Protein AF-A0A7R9PHM0-F1 (afdb_monomer_lite)

Sequence (119 aa):
MAIGDYPIEYNPKVHGPYDPARFYGKPDTPFGQLKLNEIGSWLGRRNKSPSAVVGSISRAFWRWQHKYAQPKRTGVAPFFQVVACSMVLFYVMNYGKIRCGFIHDTTQGSIADKLYNEI

Structure (mmCIF, N/CA/C/O backbone):
data_AF-A0A7R9PHM0-F1
#
_entry.id   AF-A0A7R9PHM0-F1
#
loop_
_atom_site.group_PDB
_atom_site.id
_atom_site.type_symbol
_atom_site.label_atom_id
_atom_site.label_alt_id
_atom_site.label_comp_id
_atom_site.label_asym_id
_atom_site.label_entity_id
_atom_site.label_seq_id
_atom_site.pdbx_PDB_ins_code
_atom_site.Cartn_x
_atom_site.Cartn_y
_atom_site.Cartn_z
_atom_site.occupancy
_atom_site.B_iso_or_equiv
_atom_site.auth_seq_id
_atom_site.auth_comp_id
_atom_site.auth_asym_id
_atom_site.auth_atom_id
_atom_site.pdbx_PDB_model_num
ATOM 1 N N . MET A 1 1 ? 2.172 -9.726 20.292 1.00 62.84 1 MET A N 1
ATOM 2 C CA . MET A 1 1 ? 2.536 -10.102 18.914 1.00 62.84 1 MET A CA 1
ATOM 3 C C . MET A 1 1 ? 3.966 -9.670 18.680 1.00 62.84 1 MET A C 1
ATOM 5 O O . MET A 1 1 ? 4.206 -8.468 18.593 1.00 62.84 1 MET A O 1
ATOM 9 N N . ALA A 1 2 ? 4.907 -10.609 18.675 1.00 70.50 2 ALA A N 1
ATOM 10 C CA . ALA A 1 2 ? 6.271 -10.337 18.246 1.00 70.50 2 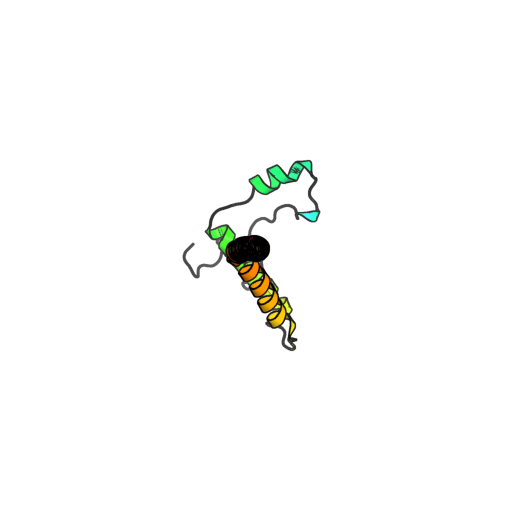ALA A CA 1
ATOM 11 C C . ALA A 1 2 ? 6.335 -10.275 16.710 1.00 70.50 2 ALA A C 1
ATOM 13 O O . ALA A 1 2 ? 5.408 -10.680 16.002 1.00 70.50 2 ALA A O 1
ATOM 14 N N . ILE A 1 3 ? 7.423 -9.716 16.183 1.00 70.06 3 ILE A N 1
ATOM 15 C CA . ILE A 1 3 ? 7.681 -9.701 14.741 1.00 70.06 3 ILE A CA 1
ATOM 16 C C . ILE A 1 3 ? 7.880 -11.151 14.284 1.00 70.06 3 ILE A C 1
ATOM 18 O O . ILE A 1 3 ? 8.765 -11.832 14.788 1.00 70.06 3 ILE A O 1
ATOM 22 N N . GLY A 1 4 ? 7.063 -11.606 13.333 1.00 72.75 4 GLY A N 1
ATOM 23 C CA . GLY A 1 4 ? 7.110 -12.973 12.802 1.00 72.75 4 GLY A CA 1
ATOM 24 C C . GLY A 1 4 ? 6.002 -13.895 13.316 1.00 72.75 4 GLY A C 1
ATOM 25 O O . GLY A 1 4 ? 5.769 -14.934 12.703 1.00 72.75 4 GLY A O 1
ATOM 26 N N . ASP A 1 5 ? 5.268 -13.501 14.362 1.00 80.69 5 ASP A N 1
ATOM 27 C CA . ASP A 1 5 ? 4.102 -14.259 14.820 1.00 80.69 5 ASP A CA 1
ATOM 28 C C . ASP A 1 5 ? 2.936 -14.138 13.828 1.00 80.69 5 ASP A C 1
ATOM 30 O O . ASP A 1 5 ? 2.670 -13.068 13.266 1.00 80.69 5 ASP A O 1
ATOM 34 N N . TYR A 1 6 ? 2.181 -15.227 13.664 1.00 82.25 6 TYR A N 1
ATOM 35 C CA . TYR A 1 6 ? 0.900 -15.178 12.962 1.00 82.25 6 TYR A CA 1
ATOM 36 C C . TYR A 1 6 ? -0.103 -14.303 13.718 1.00 82.25 6 TYR A C 1
ATOM 38 O O . TYR A 1 6 ? -0.087 -14.318 14.944 1.00 82.25 6 TYR A O 1
ATOM 46 N N . PRO A 1 7 ? -1.014 -13.588 13.028 1.00 82.25 7 PRO A N 1
ATOM 47 C CA . PRO A 1 7 ? -2.077 -12.821 13.675 1.00 82.25 7 PRO A CA 1
ATOM 48 C C . PRO A 1 7 ? -2.841 -13.674 14.690 1.00 82.25 7 PRO A C 1
ATOM 50 O O . PRO A 1 7 ? -3.115 -14.842 14.420 1.00 82.25 7 PRO A O 1
ATOM 53 N N . ILE A 1 8 ? -3.232 -13.097 15.827 1.00 82.94 8 ILE A N 1
ATOM 54 C CA . ILE A 1 8 ? -3.931 -13.850 16.880 1.00 82.94 8 ILE A CA 1
ATOM 55 C C . ILE A 1 8 ? -5.285 -14.395 16.403 1.00 82.94 8 ILE A C 1
ATOM 57 O O . ILE A 1 8 ? -5.783 -15.392 16.913 1.00 82.94 8 ILE A O 1
ATOM 61 N N . GLU A 1 9 ? -5.870 -13.756 15.389 1.00 85.44 9 GLU A N 1
ATOM 62 C CA . GLU A 1 9 ? -7.126 -14.157 14.768 1.00 85.44 9 GLU A CA 1
ATOM 63 C C . GLU A 1 9 ? -6.961 -15.304 13.756 1.00 85.44 9 GLU A C 1
ATOM 65 O O . GLU A 1 9 ? -7.955 -15.857 13.291 1.00 85.44 9 GLU A O 1
ATOM 70 N N . TYR A 1 10 ? -5.731 -15.672 13.384 1.00 87.44 10 TYR A N 1
ATOM 71 C CA . TYR A 1 10 ? -5.488 -16.740 12.420 1.00 87.44 10 TYR A CA 1
ATOM 72 C C . TYR A 1 10 ? -5.556 -18.123 13.079 1.00 87.44 10 TYR A C 1
ATOM 74 O O . TYR A 1 10 ? -4.716 -18.494 13.895 1.00 87.44 10 TYR A O 1
ATOM 82 N N . ASN A 1 11 ? -6.528 -18.929 12.649 1.00 88.69 11 ASN A N 1
ATOM 83 C CA . ASN A 1 11 ? -6.609 -20.352 12.954 1.00 88.69 11 ASN A CA 1
ATOM 84 C C . ASN A 1 11 ? -6.391 -21.212 11.686 1.00 88.69 11 ASN A C 1
ATOM 86 O O . ASN A 1 11 ? -7.258 -21.204 10.804 1.00 88.69 11 ASN A O 1
ATOM 90 N N . PRO A 1 12 ? -5.311 -22.017 11.599 1.00 88.19 12 PRO A N 1
ATOM 91 C CA . PRO A 1 12 ? -5.019 -22.841 1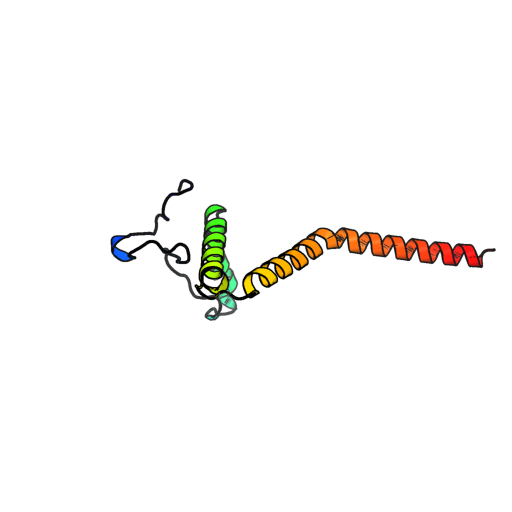0.420 1.00 88.19 12 PRO A CA 1
ATOM 92 C C . PRO A 1 12 ? -6.083 -23.914 10.148 1.00 88.19 12 PRO A C 1
ATOM 94 O O . PRO A 1 12 ? -6.300 -24.280 8.996 1.00 88.19 12 PRO A O 1
ATOM 97 N N . LYS A 1 13 ? -6.799 -24.395 11.179 1.00 88.31 13 LYS A N 1
ATOM 98 C CA . LYS A 1 13 ? -7.870 -25.394 11.011 1.00 88.31 13 LYS A CA 1
ATOM 99 C C . LYS A 1 13 ? -9.105 -24.824 10.309 1.00 88.31 13 LYS A C 1
ATOM 101 O O . LYS A 1 13 ? -9.819 -25.565 9.647 1.00 88.31 13 LYS A O 1
ATOM 106 N N . VAL A 1 14 ? -9.365 -23.526 10.474 1.00 88.25 14 VAL A N 1
ATOM 107 C CA . VAL A 1 14 ? -10.543 -22.846 9.906 1.00 88.25 14 VAL A CA 1
ATOM 108 C C . VAL A 1 14 ? -10.197 -22.157 8.590 1.00 88.25 14 VAL A C 1
ATOM 110 O O . VAL A 1 14 ? -11.011 -22.118 7.672 1.00 88.25 14 VAL A O 1
ATOM 113 N N . HIS A 1 15 ? -8.998 -21.584 8.491 1.00 86.31 15 HIS A N 1
ATOM 114 C CA . HIS A 1 15 ? -8.624 -20.720 7.376 1.00 86.31 15 HIS A CA 1
ATOM 115 C C . HIS A 1 15 ? -7.773 -21.392 6.298 1.00 86.31 15 HIS A C 1
ATOM 117 O O . HIS A 1 15 ? -7.610 -20.801 5.230 1.00 86.31 15 HIS A O 1
ATOM 123 N N . GLY A 1 16 ? -7.265 -22.601 6.546 1.00 90.44 16 GLY A N 1
ATOM 124 C CA . GLY A 1 16 ? -6.309 -23.252 5.656 1.00 90.44 16 GLY A CA 1
ATOM 125 C C . GLY A 1 16 ? -4.936 -22.571 5.711 1.00 90.44 16 GLY A C 1
ATOM 126 O O . GLY A 1 16 ? -4.598 -21.984 6.740 1.00 90.44 16 GLY A O 1
ATOM 127 N N . PRO A 1 17 ? -4.133 -22.651 4.633 1.00 90.06 17 PRO A N 1
ATOM 128 C CA . PRO A 1 17 ? -2.828 -22.002 4.562 1.00 90.06 17 PRO A CA 1
ATOM 129 C C . PRO A 1 17 ? -2.899 -20.495 4.824 1.00 90.06 17 PRO A C 1
ATOM 131 O O . PRO A 1 17 ? -3.865 -19.818 4.460 1.00 90.06 17 PRO A O 1
ATOM 134 N N . TYR A 1 18 ? -1.843 -19.964 5.434 1.00 88.81 18 TYR A N 1
ATOM 135 C CA . TYR A 1 18 ? -1.754 -18.542 5.727 1.00 88.81 18 TYR A CA 1
ATOM 136 C C . TYR A 1 18 ? -1.638 -17.715 4.438 1.00 88.81 18 TYR A C 1
ATOM 138 O O . TYR A 1 18 ? -0.764 -17.957 3.608 1.00 88.81 18 TYR A O 1
ATOM 146 N N . ASP A 1 19 ? -2.499 -16.708 4.308 1.00 89.50 19 ASP A N 1
ATOM 147 C CA . ASP A 1 19 ? -2.509 -15.709 3.245 1.00 89.50 19 ASP A CA 1
ATOM 148 C C . ASP A 1 19 ? -2.254 -14.322 3.860 1.00 89.50 19 ASP A C 1
ATOM 150 O O . ASP A 1 19 ? -3.126 -13.768 4.544 1.00 89.50 19 ASP A O 1
ATOM 154 N N . PRO A 1 20 ? -1.086 -13.712 3.598 1.00 90.00 20 PRO A N 1
ATOM 155 C CA . PRO A 1 20 ? -0.728 -12.421 4.166 1.00 90.00 20 PRO A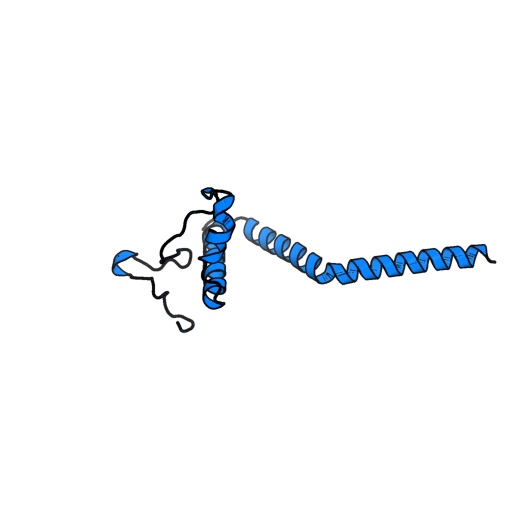 CA 1
ATOM 156 C C . PRO A 1 20 ? -1.533 -11.249 3.578 1.00 90.00 20 PRO A C 1
ATOM 158 O O . PRO A 1 20 ? -1.487 -10.148 4.125 1.00 90.00 20 PRO A O 1
ATOM 161 N N . ALA A 1 21 ? -2.290 -11.448 2.493 1.00 89.31 21 ALA A N 1
ATOM 162 C CA . ALA A 1 21 ? -3.205 -10.450 1.941 1.00 89.31 21 ALA A CA 1
ATOM 163 C C . ALA A 1 21 ? -4.583 -10.460 2.630 1.00 89.31 21 ALA A C 1
ATOM 165 O O . ALA A 1 21 ? -5.378 -9.526 2.452 1.00 89.31 21 ALA A O 1
ATOM 166 N N . ARG A 1 22 ? -4.900 -11.490 3.423 1.00 89.56 22 ARG A N 1
ATOM 167 C CA . ARG A 1 22 ? -6.218 -11.675 4.037 1.00 89.56 22 ARG A CA 1
ATOM 168 C C . ARG A 1 22 ? -6.307 -11.018 5.413 1.00 89.56 22 ARG A C 1
ATOM 170 O O . ARG A 1 22 ? -5.344 -10.939 6.168 1.00 89.56 22 ARG A O 1
ATOM 177 N N . PHE A 1 23 ? -7.490 -10.501 5.740 1.00 89.38 23 PHE A N 1
ATOM 178 C CA . PHE A 1 23 ? -7.811 -10.073 7.101 1.00 89.38 23 PHE A CA 1
ATOM 179 C C . PHE A 1 23 ? -8.579 -11.195 7.801 1.00 89.38 23 PHE A C 1
ATOM 181 O O . PHE A 1 23 ? -9.621 -11.614 7.301 1.00 89.38 23 PHE A O 1
ATOM 188 N N . TYR A 1 24 ? -8.041 -11.681 8.920 1.00 87.81 24 TYR A N 1
ATOM 189 C CA . TYR A 1 24 ? -8.598 -12.808 9.678 1.00 87.81 24 TYR A CA 1
ATOM 190 C C . TYR A 1 24 ? -9.539 -12.387 10.815 1.00 87.81 24 TYR A C 1
ATOM 192 O O . TYR A 1 24 ? -10.288 -13.210 11.326 1.00 87.81 24 TYR A O 1
ATOM 200 N N . GLY A 1 25 ? -9.543 -11.105 11.192 1.00 86.62 25 GLY A N 1
ATOM 201 C CA . GLY A 1 25 ? -10.470 -10.582 12.194 1.00 86.62 25 GLY A CA 1
ATOM 202 C C . GLY A 1 25 ? -11.893 -10.384 11.663 1.00 86.62 25 GLY A C 1
ATOM 203 O O . GLY A 1 25 ? -12.187 -10.597 10.486 1.00 86.62 25 GLY A O 1
ATOM 204 N N . LYS A 1 26 ? -12.783 -9.903 12.539 1.00 86.81 26 LYS A N 1
ATOM 205 C CA . LYS A 1 26 ? -14.170 -9.570 12.187 1.00 86.81 26 LYS A CA 1
ATOM 206 C C . LYS A 1 26 ? -14.204 -8.415 11.168 1.00 86.81 26 LYS A C 1
ATOM 208 O O . LYS A 1 26 ? -13.797 -7.307 11.526 1.00 86.81 26 LYS A O 1
ATOM 213 N N . PRO A 1 27 ? -14.682 -8.627 9.929 1.00 83.88 27 PRO A N 1
ATOM 214 C CA . PRO A 1 27 ? -14.831 -7.540 8.970 1.00 83.88 27 PRO A CA 1
ATOM 215 C C . PRO A 1 27 ? -15.919 -6.565 9.446 1.00 83.88 27 PRO A C 1
ATOM 217 O O . PRO A 1 27 ? -16.986 -6.986 9.890 1.00 83.88 27 PRO A O 1
ATOM 220 N N . ASP A 1 28 ? -15.646 -5.261 9.363 1.00 86.56 28 ASP A N 1
ATOM 221 C CA . ASP A 1 28 ? -16.679 -4.224 9.499 1.00 86.56 28 ASP A CA 1
ATOM 222 C C . ASP A 1 28 ? -17.353 -4.003 8.132 1.00 86.56 28 ASP A C 1
ATOM 224 O O . ASP A 1 28 ? -16.875 -4.455 7.088 1.00 86.56 28 ASP A O 1
ATOM 228 N N . THR A 1 29 ? -18.457 -3.271 8.152 1.00 89.12 29 THR A N 1
ATOM 229 C CA . THR A 1 29 ? -19.164 -2.754 6.980 1.00 89.12 29 THR A CA 1
ATOM 230 C C . THR A 1 29 ? -18.193 -2.128 5.961 1.00 89.12 29 THR A C 1
ATOM 232 O O . THR A 1 29 ? -17.385 -1.259 6.322 1.00 89.12 29 THR A O 1
ATOM 235 N N . PRO A 1 30 ? -18.225 -2.566 4.685 1.00 90.56 30 PRO A N 1
ATOM 236 C CA . PRO A 1 30 ? -17.440 -1.958 3.620 1.00 90.56 30 PRO A CA 1
ATOM 237 C C . PRO A 1 30 ? -17.744 -0.468 3.505 1.00 90.56 30 PRO A C 1
ATOM 239 O O . PRO A 1 30 ? -18.901 -0.064 3.578 1.00 90.56 30 PRO A O 1
ATOM 242 N N . PHE A 1 31 ? -16.716 0.348 3.264 1.00 90.44 31 PHE A N 1
ATOM 243 C CA . PHE A 1 31 ? -16.880 1.805 3.209 1.00 90.44 31 PHE A CA 1
ATOM 244 C C . PHE A 1 31 ? -17.941 2.253 2.187 1.00 90.44 31 PHE A C 1
ATOM 246 O O . PHE A 1 31 ? -18.705 3.169 2.460 1.00 90.44 31 PHE A O 1
ATOM 253 N N . GLY A 1 32 ? -18.045 1.562 1.046 1.00 92.00 32 GLY A N 1
ATOM 254 C CA . GLY A 1 32 ? -19.029 1.869 0.000 1.00 92.00 32 GLY A CA 1
ATOM 255 C C . GLY A 1 32 ? -20.485 1.520 0.337 1.00 92.00 32 GLY A C 1
ATOM 256 O O . GLY A 1 32 ? -21.367 1.853 -0.442 1.00 92.00 32 GLY A O 1
ATOM 257 N N . GLN A 1 33 ? -20.748 0.849 1.463 1.00 92.81 33 GLN A N 1
ATOM 258 C CA . GLN A 1 33 ? -22.100 0.491 1.917 1.00 92.81 33 GLN A CA 1
ATOM 259 C C . GLN A 1 33 ? -22.578 1.361 3.091 1.00 92.81 33 GLN A C 1
ATOM 261 O O . GLN A 1 33 ? -23.647 1.112 3.644 1.00 92.81 33 GLN A O 1
ATOM 266 N N . LEU A 1 34 ? -21.792 2.360 3.498 1.00 92.62 34 LEU A N 1
ATOM 267 C CA . LEU A 1 34 ? -22.115 3.212 4.638 1.00 92.62 34 LEU A CA 1
ATOM 268 C C . LEU A 1 34 ? -23.111 4.304 4.279 1.00 92.62 34 LEU A C 1
ATOM 270 O O . LEU A 1 34 ? -23.042 4.908 3.208 1.00 92.62 34 LEU A O 1
ATOM 274 N N . LYS A 1 35 ? -23.964 4.643 5.246 1.00 93.69 35 LYS A N 1
ATOM 275 C CA . LYS A 1 35 ? -24.708 5.903 5.216 1.00 93.69 35 LYS A CA 1
ATOM 276 C C . LYS A 1 35 ? -23.800 7.050 5.659 1.00 93.69 35 LYS A C 1
ATOM 278 O O . LYS A 1 35 ? -22.938 6.878 6.522 1.00 93.69 35 LYS A O 1
ATOM 283 N N . LEU A 1 36 ? -24.020 8.248 5.113 1.00 93.81 36 LEU A N 1
ATOM 284 C CA . LEU A 1 36 ? -23.193 9.427 5.417 1.00 93.81 36 LEU A CA 1
ATOM 285 C C . LEU A 1 36 ? -23.177 9.778 6.915 1.00 93.81 36 LEU A C 1
ATOM 287 O O . LEU A 1 36 ? -22.149 10.194 7.444 1.00 93.81 36 LEU A O 1
ATOM 291 N N . ASN A 1 37 ? -24.288 9.549 7.617 1.00 93.94 37 ASN A N 1
ATOM 292 C CA . ASN A 1 37 ? -24.406 9.783 9.058 1.00 93.94 37 ASN A CA 1
ATOM 293 C C . ASN A 1 37 ? -23.638 8.759 9.921 1.00 93.94 37 ASN A C 1
ATOM 295 O O . ASN A 1 37 ? -23.369 9.024 11.090 1.00 93.94 37 ASN A O 1
ATOM 299 N N . GLU A 1 38 ? -23.256 7.606 9.370 1.00 92.62 38 GLU A N 1
ATOM 300 C CA . GLU A 1 38 ? -22.559 6.533 10.090 1.00 92.62 38 GLU A CA 1
ATOM 301 C C . GLU A 1 38 ? -21.029 6.637 9.976 1.00 92.62 38 GLU A C 1
ATOM 303 O O . GLU A 1 38 ? -20.316 5.967 10.728 1.00 92.62 38 GLU A O 1
ATOM 308 N N . ILE A 1 39 ? -20.507 7.498 9.090 1.00 93.12 39 ILE A N 1
ATOM 309 C CA . ILE A 1 39 ? -19.068 7.621 8.788 1.00 93.12 39 ILE A CA 1
ATOM 310 C C . ILE A 1 39 ? -18.248 7.921 10.048 1.00 93.12 39 ILE A C 1
ATOM 312 O O . ILE A 1 39 ? -17.216 7.288 10.280 1.00 93.12 39 ILE A O 1
ATOM 316 N N . GLY A 1 40 ? -18.712 8.848 10.893 1.00 93.00 40 GLY A N 1
ATOM 317 C CA . GLY A 1 40 ? -18.010 9.214 12.127 1.00 93.00 40 GLY A CA 1
ATOM 318 C C . GLY A 1 40 ? -17.882 8.033 13.095 1.00 93.00 40 GLY A C 1
ATOM 319 O O . GLY A 1 40 ? -16.781 7.701 13.537 1.00 93.00 40 GLY A O 1
ATOM 320 N N . SER A 1 41 ? -18.992 7.334 13.355 1.00 92.56 41 SER A N 1
ATOM 321 C CA . SER A 1 41 ? -19.001 6.129 14.199 1.00 92.56 41 SER A CA 1
ATOM 322 C C . SER A 1 41 ? -18.141 5.014 13.596 1.00 92.56 41 SER A C 1
ATOM 324 O O . SER A 1 41 ? -17.354 4.377 14.296 1.00 92.56 41 SER A O 1
ATOM 326 N N . TRP A 1 42 ? -18.214 4.817 12.280 1.00 93.25 42 TRP A N 1
ATOM 327 C CA . TRP A 1 42 ? -17.430 3.820 11.554 1.00 93.25 42 TRP A CA 1
ATOM 328 C C . TRP A 1 42 ? -15.916 4.065 11.641 1.00 93.25 42 TRP A C 1
ATOM 330 O O . TRP A 1 42 ? -15.131 3.126 11.804 1.00 93.25 42 TRP A O 1
ATOM 340 N N . LEU A 1 43 ? -15.474 5.324 11.591 1.00 90.56 43 LEU A N 1
ATOM 341 C CA . LEU A 1 43 ? -14.075 5.683 11.845 1.00 90.56 43 LEU A CA 1
ATOM 342 C C . LEU A 1 43 ? -13.698 5.505 13.323 1.00 90.56 43 LEU A C 1
ATOM 344 O O . LEU A 1 43 ? -12.555 5.147 13.625 1.00 90.56 43 LEU A O 1
ATOM 348 N N . GLY A 1 44 ? -14.635 5.741 14.242 1.00 89.94 44 GLY A N 1
ATOM 349 C CA . GLY A 1 44 ? -14.449 5.581 15.686 1.00 89.94 44 GLY A CA 1
ATOM 350 C C . GLY A 1 44 ? -14.179 4.137 16.113 1.00 89.94 44 GLY A C 1
ATOM 351 O O . GLY A 1 44 ? -13.275 3.902 16.906 1.00 89.94 44 GLY A O 1
ATOM 352 N N . ARG A 1 45 ? -14.886 3.163 15.526 1.00 89.19 45 ARG A N 1
ATOM 353 C CA . ARG A 1 45 ? -14.760 1.731 15.869 1.00 89.19 45 ARG A CA 1
ATOM 354 C C . ARG A 1 45 ? -13.438 1.081 15.443 1.00 89.19 45 ARG A C 1
ATOM 356 O O . ARG A 1 45 ? -13.146 -0.040 15.853 1.00 89.19 45 ARG A O 1
ATOM 363 N N . ARG A 1 46 ? -12.631 1.744 14.607 1.00 87.88 46 ARG A N 1
ATOM 364 C CA . ARG A 1 46 ? -11.362 1.187 14.115 1.00 87.88 46 ARG A CA 1
ATOM 365 C C . ARG A 1 46 ? -10.279 1.201 15.177 1.00 87.88 46 ARG A C 1
ATOM 367 O O . ARG A 1 46 ? -10.034 2.220 15.818 1.00 87.88 46 ARG A O 1
ATOM 374 N N . ASN A 1 47 ? -9.538 0.100 15.243 1.00 86.44 47 ASN A N 1
ATOM 375 C CA . ASN A 1 47 ? -8.291 0.042 15.988 1.00 86.44 47 ASN A CA 1
ATOM 376 C C . ASN A 1 47 ? -7.225 0.920 15.298 1.00 86.44 47 ASN A C 1
ATOM 378 O O . ASN A 1 47 ? -6.839 0.652 14.161 1.00 86.44 47 ASN A O 1
ATOM 382 N N . LYS A 1 48 ? -6.766 1.966 15.995 1.00 87.88 48 LYS A N 1
ATOM 383 C CA . LYS A 1 48 ? -5.765 2.946 15.521 1.00 87.88 48 LYS A CA 1
ATOM 384 C C . LYS A 1 48 ? -4.367 2.682 16.089 1.00 87.88 48 LYS A C 1
ATOM 386 O O . LYS A 1 48 ? -3.490 3.533 15.982 1.00 87.88 48 LYS A O 1
ATOM 391 N N . SER A 1 49 ? -4.157 1.529 16.726 1.00 89.12 49 SER A N 1
ATOM 392 C CA . SER A 1 49 ? -2.838 1.151 17.232 1.00 89.12 49 SER A CA 1
ATOM 393 C C . SER A 1 49 ? -1.804 1.104 16.094 1.00 89.12 49 SER A C 1
ATOM 395 O O . SER A 1 49 ? -2.140 0.693 14.977 1.00 89.12 49 SER A O 1
ATOM 397 N N . PRO A 1 50 ? -0.532 1.459 16.355 1.00 86.69 50 PRO A N 1
ATOM 398 C CA . PRO A 1 50 ? 0.521 1.409 15.339 1.00 86.69 50 PRO A CA 1
ATOM 399 C C . PRO A 1 50 ? 0.659 0.026 14.686 1.00 86.69 50 PRO A C 1
ATOM 401 O O . PRO A 1 50 ? 0.815 -0.079 13.471 1.00 86.69 50 PRO A O 1
ATOM 404 N N . SER A 1 51 ? 0.509 -1.048 15.470 1.00 86.12 51 SER A N 1
ATOM 405 C CA . SER A 1 51 ? 0.531 -2.427 14.966 1.00 86.12 51 SER A CA 1
ATOM 406 C C . SER A 1 51 ? -0.612 -2.709 13.980 1.00 86.12 51 SER A C 1
ATOM 408 O O . SER A 1 51 ? -0.382 -3.299 12.922 1.00 86.12 51 SER A O 1
ATOM 410 N N . ALA A 1 52 ? -1.829 -2.226 14.260 1.00 85.31 52 ALA A N 1
ATOM 411 C CA . ALA A 1 52 ? -2.963 -2.379 13.349 1.00 85.31 52 ALA A CA 1
ATOM 412 C C . ALA A 1 52 ? -2.744 -1.630 12.023 1.00 85.31 52 ALA A C 1
ATOM 414 O O . ALA A 1 52 ? -3.076 -2.161 10.957 1.00 85.31 52 ALA A O 1
ATOM 415 N N . VAL A 1 53 ? -2.139 -0.437 12.078 1.00 89.62 53 VAL A N 1
ATOM 416 C CA . VAL A 1 53 ? -1.785 0.353 10.888 1.00 89.62 53 VAL A CA 1
ATOM 417 C C . VAL A 1 53 ? -0.748 -0.385 10.046 1.00 89.62 53 VAL A C 1
ATOM 419 O O . VAL A 1 53 ? -1.003 -0.639 8.867 1.00 89.62 53 VAL A O 1
ATOM 422 N N . VAL A 1 54 ? 0.365 -0.820 10.642 1.00 89.25 54 VAL A N 1
ATOM 423 C CA . VAL A 1 54 ? 1.416 -1.577 9.938 1.00 89.25 54 VAL A CA 1
ATOM 424 C C . VAL A 1 54 ? 0.853 -2.862 9.328 1.00 89.25 54 VAL A C 1
ATOM 426 O O . VAL A 1 54 ? 1.099 -3.154 8.158 1.00 89.25 54 VAL A O 1
ATOM 429 N N . GLY A 1 55 ? 0.014 -3.595 10.065 1.00 88.62 55 GLY A N 1
ATOM 430 C CA . GLY A 1 55 ? -0.660 -4.785 9.549 1.00 88.62 55 GLY A CA 1
ATOM 431 C C . GLY A 1 55 ? -1.582 -4.486 8.361 1.00 88.62 55 GLY A C 1
ATOM 432 O O . GLY A 1 55 ? -1.667 -5.283 7.427 1.00 88.62 55 GLY A O 1
ATOM 433 N N . SER A 1 56 ? -2.262 -3.335 8.353 1.00 89.62 56 SER A N 1
ATOM 434 C CA . SER A 1 56 ? -3.108 -2.925 7.224 1.00 89.62 56 SER A CA 1
ATOM 435 C C . SER A 1 56 ? -2.298 -2.586 5.970 1.00 89.62 56 SER A C 1
ATOM 437 O O . SER A 1 56 ? -2.677 -3.020 4.880 1.00 89.62 56 SER A O 1
ATOM 439 N N . ILE A 1 57 ? -1.159 -1.904 6.138 1.00 91.81 57 ILE A N 1
ATOM 440 C CA . ILE A 1 57 ? -0.223 -1.575 5.057 1.00 91.81 57 ILE A CA 1
ATOM 441 C C . ILE A 1 57 ? 0.389 -2.858 4.493 1.00 91.81 57 ILE A C 1
ATOM 443 O O . ILE A 1 57 ? 0.381 -3.048 3.281 1.00 91.81 57 ILE A O 1
ATOM 447 N N . SER A 1 58 ? 0.828 -3.778 5.357 1.00 91.06 58 SER A N 1
ATOM 448 C CA . SER A 1 58 ? 1.368 -5.080 4.949 1.00 91.06 58 SER A CA 1
ATOM 449 C C . SER A 1 58 ? 0.364 -5.868 4.100 1.00 91.06 58 SER A C 1
ATOM 451 O O . SER A 1 58 ? 0.682 -6.294 2.992 1.00 91.06 58 SER A O 1
ATOM 453 N N . ARG A 1 59 ? -0.900 -5.973 4.536 1.00 91.94 59 ARG A N 1
ATOM 454 C CA . ARG A 1 59 ? -1.946 -6.636 3.735 1.00 91.94 59 ARG A CA 1
ATOM 455 C C . ARG A 1 59 ? -2.183 -5.944 2.392 1.00 91.94 59 ARG A C 1
ATOM 457 O O . ARG A 1 59 ? -2.408 -6.615 1.389 1.00 91.94 59 ARG A O 1
ATOM 464 N N . ALA A 1 60 ? -2.183 -4.611 2.359 1.00 93.31 60 ALA A N 1
ATOM 465 C CA . ALA A 1 60 ? -2.330 -3.859 1.114 1.00 93.31 60 ALA A CA 1
ATOM 466 C C . ALA A 1 60 ? -1.152 -4.113 0.159 1.00 93.31 60 ALA A C 1
ATOM 468 O O . ALA A 1 60 ? -1.377 -4.339 -1.030 1.00 93.31 60 ALA A O 1
ATOM 469 N N . PHE A 1 61 ? 0.069 -4.169 0.692 1.00 93.69 61 PHE A N 1
ATOM 470 C CA . PHE A 1 61 ? 1.271 -4.527 -0.052 1.00 93.69 61 PHE A CA 1
ATOM 471 C C . PHE A 1 61 ? 1.156 -5.926 -0.664 1.00 93.69 61 PHE A C 1
ATOM 473 O O . PHE A 1 61 ? 1.345 -6.072 -1.867 1.00 93.69 61 PHE A O 1
ATOM 480 N N . TRP A 1 62 ? 0.740 -6.938 0.102 1.00 94.19 62 TRP A N 1
ATOM 481 C CA . TRP A 1 62 ? 0.556 -8.293 -0.434 1.00 94.19 62 TRP A CA 1
ATOM 482 C C . TRP A 1 62 ? -0.543 -8.380 -1.499 1.00 94.19 62 TRP A C 1
ATOM 484 O O . TRP A 1 62 ? -0.363 -9.057 -2.508 1.00 94.19 62 TRP A O 1
ATOM 494 N N . ARG A 1 63 ? -1.650 -7.637 -1.356 1.00 94.19 63 ARG A N 1
ATOM 495 C CA . ARG A 1 63 ? -2.674 -7.541 -2.419 1.00 94.19 63 ARG A CA 1
ATOM 496 C C . ARG A 1 63 ? -2.119 -6.929 -3.702 1.00 94.19 63 ARG A C 1
ATOM 498 O O . ARG A 1 63 ? -2.448 -7.390 -4.792 1.00 94.19 63 ARG A O 1
ATOM 505 N N . TRP A 1 64 ? -1.300 -5.890 -3.574 1.00 94.62 64 TRP A N 1
ATOM 506 C CA . TRP A 1 64 ? -0.643 -5.248 -4.706 1.00 94.62 64 TRP A CA 1
ATOM 507 C C . TRP A 1 64 ? 0.370 -6.188 -5.375 1.00 94.62 64 TRP A C 1
ATOM 509 O O . TRP A 1 64 ? 0.327 -6.353 -6.593 1.00 94.62 64 TRP A O 1
ATOM 519 N N . GLN A 1 65 ? 1.190 -6.881 -4.582 1.00 93.31 65 GLN A N 1
ATOM 520 C CA . GLN A 1 65 ? 2.160 -7.871 -5.054 1.00 93.31 65 GLN A CA 1
ATOM 521 C C . GLN A 1 65 ? 1.482 -9.009 -5.824 1.00 93.31 65 GLN A C 1
ATOM 523 O O . GLN A 1 65 ? 1.860 -9.273 -6.966 1.00 93.31 65 GLN A O 1
ATOM 528 N N . HIS A 1 66 ? 0.436 -9.623 -5.256 1.00 91.88 66 HIS A N 1
ATOM 529 C CA . HIS A 1 66 ? -0.323 -10.689 -5.916 1.00 91.88 66 HIS A CA 1
ATOM 530 C C . HIS A 1 66 ? -0.953 -10.228 -7.238 1.00 91.88 66 HIS A C 1
ATOM 532 O O . HIS A 1 66 ? -1.069 -11.020 -8.170 1.00 91.88 66 HIS A O 1
ATOM 538 N N . LYS A 1 67 ? -1.353 -8.953 -7.338 1.00 91.56 67 LYS A N 1
ATOM 539 C CA . LYS A 1 67 ? -2.016 -8.413 -8.530 1.00 91.56 67 LYS A CA 1
ATOM 540 C C . LYS A 1 67 ? -1.045 -7.976 -9.626 1.00 91.56 67 LYS A C 1
ATOM 542 O O . LYS A 1 67 ? -1.354 -8.166 -10.799 1.00 91.56 67 LYS A O 1
ATOM 547 N N . TYR A 1 68 ? 0.079 -7.360 -9.266 1.00 91.88 68 TYR A N 1
ATOM 548 C CA . TYR A 1 68 ? 0.923 -6.655 -10.234 1.00 91.88 68 TYR A CA 1
ATOM 549 C C . TYR A 1 68 ? 2.370 -7.132 -10.302 1.00 91.88 68 TYR A C 1
ATOM 551 O O . TYR A 1 68 ? 2.983 -6.897 -11.332 1.00 91.88 68 TYR A O 1
ATOM 559 N N . ALA A 1 69 ? 2.923 -7.774 -9.271 1.00 90.44 69 ALA A N 1
ATOM 560 C CA . ALA A 1 69 ? 4.347 -8.132 -9.239 1.00 90.44 69 ALA A CA 1
ATOM 561 C C . ALA A 1 69 ? 4.59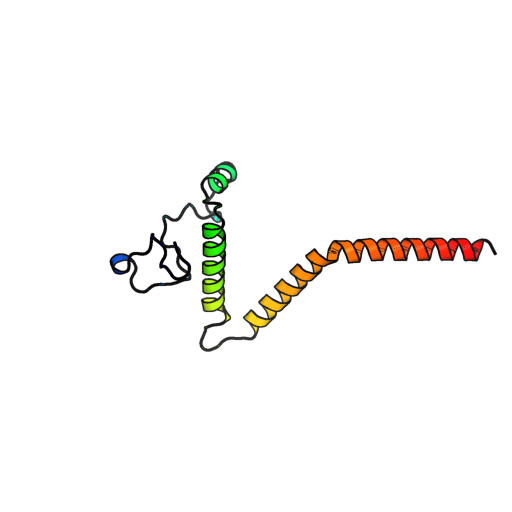6 -9.641 -9.388 1.00 90.44 69 ALA A C 1
ATOM 563 O O . ALA A 1 69 ? 5.411 -10.063 -10.204 1.00 90.44 69 ALA A O 1
ATOM 564 N N . GLN A 1 70 ? 3.872 -10.453 -8.617 1.00 90.38 70 GLN A N 1
ATOM 565 C CA . GLN A 1 70 ? 4.025 -11.908 -8.547 1.00 90.38 70 GLN A CA 1
ATOM 566 C C . GLN A 1 70 ? 3.318 -12.738 -9.642 1.00 90.38 70 GLN A C 1
ATOM 568 O O . GLN A 1 70 ? 3.604 -13.937 -9.708 1.00 90.38 70 GLN A O 1
ATOM 573 N N . PRO A 1 71 ? 2.420 -12.209 -10.506 1.00 92.62 71 PRO A N 1
ATOM 574 C CA . PRO A 1 71 ? 1.918 -12.989 -11.634 1.00 92.62 71 PRO A CA 1
ATOM 575 C C . PRO A 1 71 ? 3.048 -13.540 -12.519 1.00 92.62 71 PRO A C 1
ATOM 577 O O . PRO A 1 71 ? 4.046 -12.879 -12.780 1.00 92.62 71 PRO A O 1
ATOM 580 N N . LYS A 1 72 ? 2.881 -14.754 -13.057 1.00 88.69 72 LYS A N 1
ATOM 581 C CA . LYS A 1 72 ? 3.904 -15.395 -13.913 1.00 88.69 72 LYS A CA 1
ATOM 582 C C . LYS A 1 72 ? 4.238 -14.583 -15.175 1.00 88.69 72 LYS A C 1
ATOM 584 O O . LYS A 1 72 ? 5.318 -14.727 -15.737 1.00 88.69 72 LYS A O 1
ATOM 589 N N . ARG A 1 73 ? 3.295 -13.763 -15.643 1.00 88.31 73 ARG A N 1
ATOM 590 C CA . ARG A 1 73 ? 3.437 -12.867 -16.798 1.00 88.31 73 ARG A CA 1
ATOM 591 C C . ARG A 1 73 ? 3.154 -11.434 -16.359 1.00 88.31 73 ARG A C 1
ATOM 593 O O . ARG A 1 73 ? 2.075 -10.902 -16.605 1.00 88.31 73 ARG A O 1
ATOM 600 N N . THR A 1 74 ? 4.112 -10.850 -15.656 1.00 86.38 74 THR A N 1
ATOM 601 C CA . THR A 1 74 ? 4.034 -9.475 -15.160 1.00 86.38 74 THR A CA 1
ATOM 602 C C . THR A 1 74 ? 4.414 -8.477 -16.254 1.00 86.38 74 THR A C 1
ATOM 604 O O . THR A 1 74 ? 5.372 -8.686 -16.995 1.00 86.38 74 THR A O 1
ATOM 607 N N . GLY A 1 75 ? 3.646 -7.391 -16.367 1.00 88.06 75 GLY A N 1
ATOM 608 C CA . GLY A 1 75 ? 3.981 -6.247 -17.219 1.00 88.06 75 GLY A CA 1
ATOM 609 C C . GLY A 1 75 ? 4.824 -5.200 -16.484 1.00 88.06 75 GLY A C 1
ATOM 610 O O . GLY A 1 75 ? 5.186 -5.368 -15.328 1.00 88.06 75 GLY A O 1
ATOM 611 N N . VAL A 1 76 ? 5.071 -4.059 -17.126 1.00 92.75 76 VAL A N 1
ATOM 612 C CA . VAL A 1 76 ? 5.818 -2.921 -16.541 1.00 92.75 76 VAL A CA 1
ATOM 613 C C . VAL A 1 76 ? 5.008 -2.088 -15.530 1.00 92.75 76 VAL A C 1
ATOM 615 O O . VAL A 1 76 ? 5.520 -1.145 -14.932 1.00 92.75 76 VAL A O 1
ATOM 618 N N . ALA A 1 77 ? 3.736 -2.432 -15.308 1.00 92.38 77 ALA A N 1
ATOM 619 C CA . ALA A 1 77 ? 2.816 -1.711 -14.428 1.00 92.38 77 ALA A CA 1
ATOM 620 C C . ALA A 1 77 ? 3.314 -1.472 -12.983 1.00 92.38 77 ALA A C 1
ATOM 622 O O . ALA A 1 77 ? 3.230 -0.323 -12.543 1.00 92.38 77 ALA A O 1
ATOM 623 N N . PRO A 1 78 ? 3.832 -2.466 -12.224 1.00 93.06 78 PRO A N 1
ATOM 624 C CA . PRO A 1 78 ? 4.269 -2.227 -10.845 1.00 93.06 78 PRO A CA 1
ATOM 625 C C . PRO A 1 78 ? 5.417 -1.212 -10.770 1.00 93.06 78 PRO A C 1
ATOM 627 O O . PRO 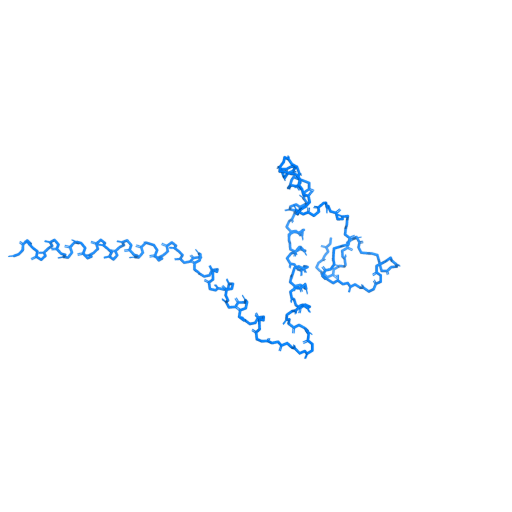A 1 78 ? 5.463 -0.414 -9.838 1.00 93.06 78 PRO A O 1
ATOM 630 N N . PHE A 1 79 ? 6.296 -1.184 -11.777 1.00 92.38 79 PHE A N 1
ATOM 631 C CA . PHE A 1 79 ? 7.394 -0.224 -11.855 1.00 92.38 79 PHE A CA 1
ATOM 632 C C . PHE A 1 79 ? 6.871 1.212 -11.972 1.00 92.38 79 PHE A C 1
ATOM 634 O O . PHE A 1 79 ? 7.188 2.057 -11.136 1.00 92.38 79 PHE A O 1
ATOM 641 N N . PHE A 1 80 ? 6.001 1.481 -12.950 1.00 95.56 80 PHE A N 1
ATOM 642 C CA . PHE A 1 80 ? 5.438 2.821 -13.138 1.00 95.56 80 PHE A CA 1
ATOM 643 C C . PHE A 1 80 ? 4.569 3.278 -11.964 1.00 95.56 80 PHE A C 1
ATOM 645 O O . PHE A 1 80 ? 4.561 4.463 -11.645 1.00 95.56 80 PHE A O 1
ATOM 652 N N . GLN A 1 81 ? 3.870 2.360 -11.291 1.00 94.19 81 GLN A N 1
ATOM 653 C CA . GLN A 1 81 ? 3.091 2.691 -10.096 1.00 94.19 81 GLN A CA 1
ATOM 654 C C . GLN A 1 81 ? 3.989 3.180 -8.953 1.00 94.19 81 GLN A C 1
ATOM 656 O O . GLN A 1 81 ? 3.685 4.202 -8.341 1.00 94.19 81 GLN A O 1
ATOM 661 N N . VAL A 1 82 ? 5.116 2.505 -8.701 1.00 94.50 82 VAL A N 1
ATOM 662 C CA . VAL A 1 82 ? 6.088 2.946 -7.689 1.00 94.50 82 VAL A CA 1
ATOM 663 C C . VAL A 1 82 ? 6.700 4.290 -8.076 1.00 94.50 82 VAL A C 1
ATOM 665 O O . VAL A 1 82 ? 6.709 5.197 -7.249 1.00 94.50 82 VAL A O 1
ATOM 668 N N . VAL A 1 83 ? 7.127 4.458 -9.334 1.00 96.69 83 VAL A N 1
ATOM 669 C CA . VAL A 1 83 ? 7.688 5.728 -9.830 1.00 96.69 83 VAL A CA 1
ATOM 670 C C . VAL A 1 83 ? 6.692 6.876 -9.656 1.00 96.69 83 VAL A C 1
ATOM 672 O O . VAL A 1 83 ? 7.046 7.906 -9.086 1.00 96.69 83 VAL A O 1
ATOM 675 N N . ALA A 1 84 ? 5.437 6.698 -10.073 1.00 96.38 84 ALA A N 1
ATOM 676 C CA . ALA A 1 84 ? 4.402 7.718 -9.932 1.00 96.38 84 ALA A CA 1
ATOM 677 C C . ALA A 1 84 ? 4.138 8.070 -8.457 1.00 96.38 84 ALA A C 1
ATOM 679 O O . ALA A 1 84 ? 4.070 9.249 -8.106 1.00 96.38 84 ALA A O 1
ATOM 680 N N . CYS A 1 85 ? 4.052 7.071 -7.571 1.00 94.62 85 CYS A N 1
ATOM 681 C CA . CYS A 1 85 ? 3.920 7.308 -6.132 1.00 94.62 85 CYS A CA 1
ATOM 682 C C . CYS A 1 85 ? 5.123 8.071 -5.560 1.00 94.62 85 CYS A C 1
ATOM 684 O O . CYS A 1 85 ? 4.934 8.997 -4.771 1.00 94.62 85 CYS A O 1
ATOM 686 N N . SER A 1 86 ? 6.347 7.730 -5.974 1.00 95.50 86 SER A N 1
ATOM 687 C CA . SER A 1 86 ? 7.559 8.443 -5.568 1.00 95.50 86 SER A CA 1
ATOM 688 C C . SER A 1 86 ? 7.552 9.892 -6.051 1.00 95.50 86 SER A C 1
ATOM 690 O O . SER A 1 86 ? 7.831 10.783 -5.255 1.00 95.50 86 SER A O 1
ATOM 692 N N . MET A 1 87 ? 7.178 10.155 -7.308 1.00 96.00 87 MET A N 1
ATOM 693 C CA . MET A 1 87 ? 7.075 11.517 -7.849 1.00 96.00 87 MET A CA 1
ATOM 694 C C . MET A 1 87 ? 6.123 12.383 -7.017 1.00 96.00 87 MET A C 1
ATOM 696 O O . MET A 1 87 ? 6.487 13.492 -6.628 1.00 96.00 87 MET A O 1
ATOM 700 N N . VAL A 1 88 ? 4.935 11.864 -6.690 1.00 96.00 88 VAL A N 1
ATOM 701 C CA . VAL A 1 88 ? 3.954 12.574 -5.852 1.00 96.00 88 VAL A CA 1
ATOM 702 C C . VAL A 1 88 ? 4.502 12.814 -4.445 1.00 96.00 88 VAL A C 1
ATOM 704 O O . VAL A 1 88 ? 4.422 13.930 -3.936 1.00 96.00 88 VAL A O 1
ATOM 707 N N . LEU A 1 89 ? 5.100 11.797 -3.822 1.00 95.12 89 LEU A N 1
ATOM 708 C CA . LEU A 1 89 ? 5.679 11.909 -2.484 1.00 95.12 89 LEU A CA 1
ATOM 709 C C . LEU A 1 89 ? 6.794 12.966 -2.436 1.00 95.12 89 LEU A C 1
ATOM 711 O O . LEU A 1 89 ? 6.778 13.843 -1.570 1.00 95.12 89 LEU A O 1
ATOM 715 N N . PHE A 1 90 ? 7.732 12.934 -3.384 1.00 95.31 90 PHE A N 1
ATOM 716 C CA . PHE A 1 90 ? 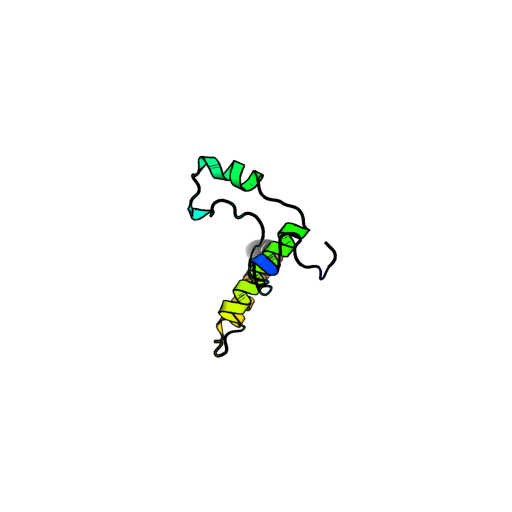8.805 13.923 -3.466 1.00 95.31 90 PHE A CA 1
ATOM 717 C C . PHE A 1 90 ? 8.286 15.321 -3.784 1.00 95.31 90 PHE A C 1
ATOM 719 O O . PHE A 1 90 ? 8.809 16.284 -3.224 1.00 95.31 90 PHE A O 1
ATOM 726 N N . TYR A 1 91 ? 7.253 15.452 -4.616 1.00 93.94 91 TYR A N 1
ATOM 727 C CA . TYR A 1 91 ? 6.612 16.739 -4.867 1.00 93.94 91 TYR A CA 1
ATOM 728 C C . TYR A 1 91 ? 6.039 17.332 -3.577 1.00 93.94 91 TYR A C 1
ATOM 730 O O . TYR A 1 91 ? 6.353 18.469 -3.238 1.00 93.94 91 TYR A O 1
ATOM 738 N N . VAL A 1 92 ? 5.271 16.550 -2.811 1.00 94.25 92 VAL A N 1
ATOM 739 C CA . VAL A 1 92 ? 4.666 17.010 -1.550 1.00 94.25 92 VAL A CA 1
ATOM 740 C C . VAL A 1 92 ? 5.736 17.391 -0.524 1.00 94.25 92 VAL A C 1
ATOM 742 O O . VAL A 1 92 ? 5.648 18.460 0.075 1.00 94.25 92 VAL A O 1
ATOM 745 N N . MET A 1 93 ? 6.782 16.575 -0.357 1.00 93.56 93 MET A N 1
ATOM 746 C CA . MET A 1 93 ? 7.875 16.881 0.578 1.00 93.56 93 MET A CA 1
ATOM 747 C C . MET A 1 93 ? 8.667 18.135 0.183 1.00 93.56 93 MET A C 1
ATOM 749 O O . MET A 1 93 ? 9.137 18.867 1.052 1.00 93.56 93 MET A O 1
ATOM 753 N N . ASN A 1 94 ? 8.824 18.398 -1.117 1.00 92.75 94 ASN A N 1
ATOM 754 C CA . ASN A 1 94 ? 9.572 19.555 -1.613 1.00 92.75 94 ASN A CA 1
ATOM 755 C C . ASN A 1 94 ? 8.690 20.773 -1.922 1.00 92.75 94 ASN A C 1
ATOM 757 O O . ASN A 1 94 ? 9.223 21.830 -2.260 1.00 92.75 94 ASN A O 1
ATOM 761 N N . TYR A 1 95 ? 7.369 20.674 -1.753 1.00 89.19 95 TYR A N 1
ATOM 762 C CA . TYR A 1 95 ? 6.425 21.733 -2.109 1.00 89.19 95 TYR A CA 1
ATOM 763 C C . TYR A 1 95 ? 6.753 23.070 -1.427 1.00 89.19 95 TYR A C 1
ATOM 765 O O . TYR A 1 95 ? 6.727 24.120 -2.068 1.00 89.19 95 TYR A O 1
ATOM 773 N N . GLY A 1 96 ? 7.152 23.040 -0.150 1.00 87.31 96 GLY A N 1
ATOM 774 C CA . GLY A 1 96 ? 7.550 24.244 0.589 1.00 87.31 96 GLY A CA 1
ATOM 775 C C . GLY A 1 96 ? 8.778 24.950 0.002 1.00 87.31 96 GLY A C 1
ATOM 776 O O . GLY A 1 96 ? 8.795 26.175 -0.092 1.00 87.31 96 GLY A O 1
ATOM 777 N N . LYS A 1 97 ? 9.781 24.189 -0.457 1.00 84.62 97 LYS A N 1
ATOM 778 C CA . LYS A 1 97 ? 11.000 24.737 -1.078 1.00 84.62 97 LYS A CA 1
ATOM 779 C C . LYS A 1 97 ? 10.707 25.330 -2.450 1.00 84.62 97 LYS A C 1
ATOM 781 O O . LYS A 1 97 ? 11.164 26.427 -2.740 1.00 84.62 97 LYS A O 1
ATOM 786 N N . ILE A 1 98 ? 9.907 24.632 -3.256 1.00 84.81 98 ILE A N 1
ATOM 787 C CA . ILE A 1 98 ? 9.514 25.087 -4.595 1.00 84.81 98 ILE A CA 1
ATOM 788 C C . ILE A 1 98 ? 8.705 26.385 -4.491 1.00 84.81 98 ILE A C 1
ATOM 790 O O . ILE A 1 98 ? 8.975 27.335 -5.214 1.00 84.81 98 ILE A O 1
ATOM 794 N N . ARG A 1 99 ? 7.761 26.468 -3.544 1.00 79.00 99 ARG A N 1
ATOM 795 C CA . ARG A 1 99 ? 6.958 27.678 -3.323 1.00 79.00 99 ARG A CA 1
ATOM 796 C C . ARG A 1 99 ? 7.786 28.856 -2.800 1.00 79.00 99 ARG A C 1
ATOM 798 O O . ARG A 1 99 ? 7.573 29.978 -3.242 1.00 79.00 99 ARG A O 1
ATOM 805 N N . CYS A 1 100 ? 8.703 28.620 -1.861 1.00 68.06 100 CYS A N 1
ATOM 806 C CA . CYS A 1 100 ? 9.543 29.677 -1.288 1.00 68.06 100 CYS A CA 1
ATOM 807 C C . CYS A 1 100 ? 10.592 30.191 -2.288 1.00 68.06 100 CYS A C 1
ATOM 809 O O . CYS A 1 100 ? 10.735 31.400 -2.445 1.00 68.06 100 CYS A O 1
ATOM 811 N N . GLY A 1 101 ? 11.260 29.288 -3.016 1.00 73.44 101 GLY A N 1
ATOM 812 C CA . GLY A 1 101 ? 12.188 29.656 -4.090 1.00 73.44 101 GLY A CA 1
ATOM 813 C C . GLY A 1 101 ? 11.492 30.447 -5.196 1.00 73.44 101 GLY A C 1
ATOM 814 O O . GLY A 1 101 ? 11.984 31.491 -5.601 1.00 73.44 101 GLY A O 1
ATOM 815 N N . PHE A 1 102 ? 10.283 30.029 -5.583 1.00 71.62 102 PHE A N 1
ATOM 816 C CA . PHE A 1 102 ? 9.474 30.769 -6.550 1.00 71.62 102 PHE A CA 1
ATOM 817 C C . PHE A 1 102 ? 9.155 32.200 -6.084 1.00 71.62 102 PHE A C 1
ATOM 819 O O . PHE A 1 102 ? 9.282 33.140 -6.861 1.00 71.62 102 PHE A O 1
ATOM 826 N N . ILE A 1 103 ? 8.788 32.394 -4.810 1.00 70.69 103 ILE A N 1
ATOM 827 C CA . ILE A 1 103 ? 8.535 33.737 -4.261 1.00 70.69 103 ILE A CA 1
ATOM 828 C C . ILE A 1 103 ? 9.819 34.576 -4.262 1.00 70.69 103 ILE A C 1
ATOM 830 O O . ILE A 1 103 ? 9.792 35.718 -4.713 1.00 70.69 103 ILE A O 1
ATOM 834 N N . HIS A 1 104 ? 10.943 34.016 -3.812 1.00 70.19 104 HIS A N 1
ATOM 835 C CA . HIS A 1 104 ? 12.221 34.725 -3.780 1.00 70.19 104 HIS A CA 1
ATOM 836 C C . HIS A 1 104 ? 12.667 35.186 -5.180 1.00 70.19 104 HIS A C 1
ATOM 838 O O . HIS A 1 104 ? 13.012 36.358 -5.354 1.00 70.19 104 HIS A O 1
ATOM 844 N N . ASP A 1 105 ? 12.554 34.324 -6.193 1.00 69.06 105 ASP A N 1
ATOM 845 C CA . ASP A 1 105 ? 12.893 34.666 -7.581 1.00 69.06 105 ASP A CA 1
ATOM 846 C C . ASP A 1 105 ? 11.964 35.750 -8.146 1.00 69.06 105 ASP A C 1
ATOM 848 O O . ASP A 1 105 ? 12.432 36.709 -8.763 1.00 69.06 105 ASP A O 1
ATOM 852 N N . THR A 1 106 ? 10.656 35.680 -7.866 1.00 71.31 106 THR A N 1
ATOM 853 C CA . THR A 1 106 ? 9.726 36.752 -8.272 1.00 71.31 106 THR A CA 1
ATOM 854 C C . THR A 1 106 ? 10.028 38.089 -7.590 1.00 71.31 106 THR A C 1
ATOM 856 O O . THR A 1 106 ? 9.888 39.142 -8.212 1.00 71.31 106 THR A O 1
ATOM 859 N N . THR A 1 107 ? 10.490 38.077 -6.334 1.00 69.19 107 THR A N 1
ATOM 860 C CA . THR A 1 107 ? 10.876 39.310 -5.635 1.00 69.19 107 THR A CA 1
ATOM 861 C C . THR A 1 107 ? 12.192 39.893 -6.147 1.00 69.19 107 THR A C 1
ATOM 863 O O . THR A 1 107 ? 12.278 41.110 -6.294 1.00 69.19 107 THR A O 1
ATOM 866 N N . GLN A 1 108 ? 13.191 39.066 -6.481 1.00 70.31 108 GLN A N 1
ATOM 867 C CA . GLN A 1 108 ? 14.452 39.549 -7.055 1.00 70.31 108 GLN A CA 1
ATOM 868 C C . GLN A 1 108 ? 14.261 40.135 -8.456 1.00 70.31 108 GLN A C 1
ATOM 870 O O . GLN A 1 108 ? 14.798 41.207 -8.725 1.00 70.31 108 GLN A O 1
ATOM 875 N N . GLY A 1 109 ? 13.448 39.497 -9.307 1.00 71.06 109 GLY A N 1
ATOM 876 C CA . GLY A 1 109 ? 13.092 40.048 -10.619 1.00 71.06 109 GLY A CA 1
ATOM 877 C C . GLY A 1 109 ? 12.421 41.420 -10.504 1.00 71.06 109 GLY A C 1
ATOM 878 O O . GLY A 1 109 ? 12.866 42.381 -11.120 1.00 71.06 109 GLY A O 1
ATOM 879 N N . SER A 1 110 ? 11.437 41.560 -9.607 1.00 74.69 110 SER A N 1
ATOM 880 C CA . SER A 1 110 ? 10.758 42.847 -9.395 1.00 74.69 110 SER A CA 1
ATOM 881 C C . SER A 1 110 ? 11.671 43.946 -8.832 1.00 74.69 110 SER A C 1
ATOM 883 O O . SER A 1 110 ? 11.455 45.119 -9.134 1.00 74.69 110 SER A O 1
ATOM 885 N N . ILE A 1 111 ? 12.664 43.607 -8.004 1.00 73.88 111 ILE A N 1
ATOM 886 C CA . ILE A 1 111 ? 13.639 44.580 -7.481 1.00 73.88 111 ILE A CA 1
ATOM 887 C C . ILE A 1 111 ? 14.634 44.989 -8.573 1.00 73.88 111 ILE A C 1
ATOM 889 O O . ILE A 1 111 ? 14.929 46.176 -8.700 1.00 73.88 111 ILE A O 1
ATOM 893 N N . ALA A 1 112 ? 15.117 44.041 -9.380 1.00 73.19 112 ALA A N 1
ATOM 894 C CA . ALA A 1 112 ? 16.014 44.321 -10.499 1.00 73.19 112 ALA A CA 1
ATOM 895 C C . ALA A 1 112 ? 15.358 45.246 -11.540 1.00 73.19 112 ALA A C 1
ATOM 897 O O . ALA A 1 112 ? 15.977 46.218 -11.970 1.00 73.19 112 ALA A O 1
ATOM 898 N N . ASP A 1 113 ? 14.082 45.013 -11.859 1.00 74.81 113 ASP A N 1
ATOM 899 C CA . ASP A 1 113 ? 13.317 45.855 -12.786 1.00 74.81 113 ASP A CA 1
ATOM 900 C C . ASP A 1 113 ? 13.094 47.278 -12.246 1.00 74.81 113 ASP A C 1
ATOM 902 O O . ASP A 1 113 ? 13.080 48.244 -13.009 1.00 74.81 113 ASP A O 1
ATOM 906 N N . LYS A 1 114 ? 12.940 47.441 -10.924 1.00 79.00 114 LYS A N 1
ATOM 907 C CA . LYS A 1 114 ? 12.853 48.771 -10.295 1.00 79.00 114 LYS A CA 1
ATOM 908 C C . LYS A 1 114 ? 14.185 49.513 -10.349 1.00 79.00 114 LYS A C 1
ATOM 910 O O . LYS A 1 114 ? 14.199 50.683 -10.706 1.00 79.00 114 LYS A O 1
ATOM 915 N N . LEU A 1 115 ? 15.291 48.826 -10.060 1.00 73.00 115 LEU A N 1
ATOM 916 C CA . LEU A 1 115 ? 16.630 49.420 -10.089 1.00 73.00 115 LEU A CA 1
ATOM 917 C C . LEU A 1 115 ? 17.059 49.848 -11.499 1.00 73.00 115 LEU A C 1
ATOM 919 O O . LEU A 1 115 ? 17.742 50.854 -11.633 1.00 73.00 115 LEU A O 1
ATOM 923 N N . TYR A 1 116 ? 16.649 49.130 -12.550 1.00 75.06 116 TYR A N 1
ATOM 924 C CA . TYR A 1 116 ? 16.960 49.507 -13.935 1.00 75.06 116 TYR A CA 1
ATOM 925 C C . TYR A 1 116 ? 16.210 50.764 -14.410 1.00 75.06 116 TYR A C 1
ATOM 927 O O . TYR A 1 116 ? 16.721 51.487 -15.253 1.00 75.06 116 TYR A O 1
ATOM 935 N N . ASN A 1 117 ? 15.016 51.037 -13.874 1.00 72.06 117 ASN A N 1
ATOM 936 C CA . ASN A 1 117 ? 14.213 52.209 -14.248 1.00 72.06 117 ASN A CA 1
ATOM 937 C C . ASN A 1 117 ? 14.523 53.469 -13.414 1.00 72.06 117 ASN A C 1
ATOM 939 O O . ASN A 1 117 ? 13.990 54.535 -13.712 1.00 72.06 117 ASN A O 1
ATOM 943 N N . GLU A 1 118 ? 15.340 53.352 -12.362 1.00 73.69 118 GLU A N 1
ATOM 944 C CA . GLU A 1 118 ? 15.809 54.482 -11.543 1.00 73.69 118 GLU A CA 1
ATOM 945 C C . GLU A 1 118 ? 17.189 55.028 -11.983 1.00 73.69 118 GLU A C 1
ATOM 947 O O . GLU A 1 118 ? 17.685 55.975 -11.370 1.00 73.69 118 GLU A O 1
ATOM 952 N N . ILE A 1 119 ? 17.796 54.467 -13.040 1.00 64.62 119 ILE A N 1
ATOM 953 C CA . ILE A 1 119 ? 19.048 54.927 -13.680 1.00 64.62 119 ILE A CA 1
ATOM 954 C C . ILE A 1 119 ? 18.717 55.573 -15.028 1.00 64.62 119 ILE A C 1
ATOM 956 O O . ILE A 1 119 ? 19.313 56.633 -15.327 1.00 64.62 119 ILE A O 1
#

Radius of gyration: 24.64 Å; chains: 1; bounding box: 44×80×36 Å

pLDDT: mean 86.49, std 8.38, range [62.84, 96.69]

Foldseek 3Di:
DDPPDDPPLDDCVPPPDDDLLDDSDDDDDDPVPDDPVCVVVVVVPDDPDPVSVVSNVRNVVSVCCVVAPPPPDHDCVVVVVVVVVVVVVVCVVCVVVVVVVVVVVVVVVVVVVVVVVVD

Organism: Timema genevievae (NCBI:txid629358)

InterPro domains:
  IPR019344 Mitochondrial F1-F0 ATP synthase subunit F, predicted [PF10206] (3-99)
  IPR019344 Mitochondrial F1-F0 ATP synthase subunit F, predicted [PTHR13080] (27-100)

Secondary structure (DSSP, 8-state):
--TTPPPTT--HHHH-S--TTS--S-----GGG--GGGHHHHHHTS---HHHHHHHHHHHHHHHIIIIISSTT--SHHHHHHHHHHHHHHHHHHHHHHHHHHHHHHHHHHHHHHHHHT-